Protein AF-A0A2S2NCL0-F1 (afdb_monomer)

Nearest PDB structures (foldseek):
  8jfl-assembly1_N  TM=9.669E-01  e=2.740E-17  Homo sapiens
  8jfk-assembly1_N  TM=9.618E-01  e=5.726E-16  Homo sapiens
  8jfk-assembly1_M  TM=9.524E-01  e=5.226E-12  Homo sapiens
  8jfl-assembly1_A  TM=9.568E-01  e=2.996E-11  Homo sapiens
  8cd0-assembly1_A  TM=3.139E-01  e=4.825E+00  Homo sapiens

Solvent-accessible surface area (backbone atoms only — not comparable to full-atom values): 8806 Å² total; per-residue (Å²): 136,86,86,73,86,79,70,70,71,64,99,75,79,54,74,41,77,45,50,32,19,78,37,71,68,52,28,56,56,38,44,76,77,72,42,84,53,43,35,62,77,77,47,57,80,41,40,78,38,53,34,63,60,56,32,59,59,46,25,62,48,68,54,34,78,93,76,69,34,80,31,37,74,95,53,86,52,53,61,72,61,22,19,39,80,42,78,56,97,88,38,42,35,39,23,28,42,58,90,67,49,93,57,100,56,74,69,70,73,38,64,69,55,47,52,51,50,52,52,49,47,52,53,48,40,68,72,66,65,79,62,89,78,67,43,41,41,38,47,66,45,51,76,75,79,75,107

Radius of gyration: 17.39 Å; Cα contacts (8 Å, |Δi|>4): 211; chains: 1; bounding box: 42×30×58 Å

InterPro domains:
  IPR008734 Phosphorylase kinase alpha/beta subunit [PTHR10749] (8-146)

pLDDT: mean 87.39, std 15.09, range [36.59, 97.81]

Organism: Schizaphis graminum (NCBI:txid13262)

Sequence (147 aa):
GRYSAFQGTATDLVVQVVLIAESMRLQAMMATYGIQTQTPHEVEPVQIWSSTELMKVYTNLGINDKLKLTGRPLRPIGALGTSKMYRVCGMTVLCYPLIFEVSEFYLYRDMSLLIDDIKTELKFVSRFWRLSGRPTICLLIREEHMR

Secondary structure (DSSP, 8-state):
----------S--PPEEEEEESSHHHHHHHHHTT---B-TTTTTTEEEE-HHHHHHHHHTTTEEGGGTEE-S-S-PPPHHHHTSEEEETTEEEEE--GGGS--S-GGGG-HHHHHHHHHHHHHHHHHH--SSS--EEEEEE-GGGG-

Mean predicted aligned error: 6.73 Å

Structure (mmCIF, N/CA/C/O backbone):
data_AF-A0A2S2NCL0-F1
#
_entry.id   AF-A0A2S2NCL0-F1
#
loop_
_atom_site.group_PDB
_atom_site.id
_atom_site.type_symbol
_atom_site.label_atom_id
_atom_site.label_alt_id
_atom_site.label_comp_id
_atom_site.label_asym_id
_atom_site.label_entity_id
_atom_site.label_seq_id
_atom_site.pdbx_PDB_ins_code
_atom_site.Cartn_x
_atom_site.Cartn_y
_atom_site.Cartn_z
_atom_site.occupancy
_atom_site.B_iso_or_equiv
_atom_site.auth_seq_id
_atom_site.auth_comp_id
_atom_site.auth_asym_id
_atom_site.auth_atom_id
_atom_site.pdbx_PDB_model_num
ATOM 1 N N . GLY A 1 1 ? -6.330 -3.207 -37.987 1.00 36.59 1 GLY A N 1
ATOM 2 C CA . GLY A 1 1 ? -6.936 -2.242 -37.052 1.00 36.59 1 GLY A CA 1
ATOM 3 C C . GLY A 1 1 ? -6.842 -2.797 -35.651 1.00 36.59 1 GLY A C 1
ATOM 4 O O . GLY A 1 1 ? -7.377 -3.869 -35.413 1.00 36.59 1 GLY A O 1
ATOM 5 N N . ARG A 1 2 ? -6.095 -2.142 -34.756 1.00 39.38 2 ARG A N 1
ATOM 6 C CA . ARG A 1 2 ? -5.976 -2.551 -33.349 1.00 39.38 2 ARG A CA 1
ATOM 7 C C . ARG A 1 2 ? -6.985 -1.757 -32.527 1.00 39.38 2 ARG A C 1
ATOM 9 O O . ARG A 1 2 ? -6.717 -0.622 -32.153 1.00 39.38 2 ARG A O 1
ATOM 16 N N . TYR A 1 3 ? -8.137 -2.361 -32.271 1.00 45.66 3 TYR A N 1
ATOM 17 C CA . TYR A 1 3 ? -9.020 -1.934 -31.195 1.00 45.66 3 TYR A CA 1
ATOM 18 C C . TYR A 1 3 ? -8.366 -2.363 -29.878 1.00 45.66 3 TYR A C 1
ATOM 20 O O . TYR A 1 3 ? -8.342 -3.549 -29.565 1.00 45.66 3 TYR A O 1
ATOM 28 N N . SER A 1 4 ? -7.782 -1.422 -29.133 1.00 49.75 4 SER A N 1
ATOM 29 C CA . SER A 1 4 ? -7.469 -1.643 -27.719 1.00 49.75 4 SER A CA 1
ATOM 30 C C . SER A 1 4 ? -8.571 -0.969 -26.920 1.00 49.75 4 SER A C 1
ATOM 32 O O . SER A 1 4 ? -8.690 0.257 -26.925 1.00 49.75 4 SER A O 1
ATOM 34 N N . ALA A 1 5 ? -9.425 -1.789 -26.317 1.00 46.59 5 ALA A N 1
ATOM 35 C CA . ALA A 1 5 ? -10.575 -1.388 -25.528 1.00 46.59 5 ALA A CA 1
ATOM 36 C C . ALA A 1 5 ? -10.131 -0.695 -24.228 1.00 46.59 5 ALA A C 1
ATOM 38 O O . ALA A 1 5 ? -10.152 -1.282 -23.153 1.00 46.59 5 ALA A O 1
ATOM 39 N N . PHE A 1 6 ? -9.759 0.580 -24.314 1.00 53.38 6 PHE A N 1
ATOM 40 C CA . PHE A 1 6 ? -9.889 1.499 -23.186 1.00 53.38 6 PHE A CA 1
ATOM 41 C C . PHE A 1 6 ? -11.343 1.967 -23.139 1.00 53.38 6 PHE A C 1
ATOM 43 O O . PHE A 1 6 ? -11.664 3.116 -23.435 1.00 53.38 6 PHE A O 1
ATOM 50 N N . GLN A 1 7 ? -12.249 1.034 -22.847 1.00 48.56 7 GLN A N 1
ATOM 51 C CA . GLN A 1 7 ? -13.616 1.393 -22.504 1.00 48.56 7 GLN A CA 1
ATOM 52 C C . GLN A 1 7 ? -13.535 2.118 -21.158 1.00 48.56 7 GLN A C 1
ATOM 54 O O . GLN A 1 7 ? -12.898 1.620 -20.229 1.00 48.56 7 GLN A O 1
ATOM 59 N N . GLY A 1 8 ? -14.051 3.349 -21.130 1.00 51.00 8 GLY A N 1
ATOM 60 C CA . GLY A 1 8 ? -13.850 4.318 -20.057 1.00 51.00 8 GLY A CA 1
ATOM 61 C C . GLY A 1 8 ? -14.049 3.735 -18.661 1.00 51.00 8 GLY A C 1
ATOM 62 O O . GLY A 1 8 ? -14.847 2.821 -18.462 1.00 51.00 8 GLY A O 1
ATOM 63 N N . THR A 1 9 ? -13.303 4.282 -17.698 1.00 53.59 9 THR A N 1
ATOM 64 C CA . THR A 1 9 ? -13.467 3.998 -16.268 1.00 53.59 9 THR A CA 1
ATOM 65 C C . THR A 1 9 ? -14.951 3.940 -15.928 1.00 53.59 9 THR A C 1
ATOM 67 O O . THR A 1 9 ? -15.655 4.928 -16.147 1.00 53.59 9 THR A O 1
ATOM 70 N N . ALA A 1 10 ? -15.412 2.783 -15.445 1.00 56.44 10 ALA A N 1
ATOM 71 C CA . ALA A 1 10 ? -16.789 2.592 -15.018 1.00 56.44 10 ALA A CA 1
ATOM 72 C C . ALA A 1 10 ? -17.197 3.745 -14.091 1.00 56.44 10 ALA A C 1
ATOM 74 O O . ALA A 1 10 ? -16.438 4.128 -13.202 1.00 56.44 10 ALA A O 1
ATOM 75 N N . THR A 1 11 ? -18.394 4.287 -14.297 1.00 57.53 11 THR A N 1
ATOM 76 C CA . THR A 1 11 ? -18.981 5.394 -13.522 1.00 57.53 11 THR A CA 1
ATOM 77 C C . THR A 1 11 ? -19.222 5.056 -12.042 1.00 57.53 11 THR A C 1
ATOM 79 O O . THR A 1 11 ? -19.736 5.889 -11.308 1.00 57.53 11 THR A O 1
ATOM 82 N N . ASP A 1 12 ? -18.827 3.856 -11.609 1.00 72.88 12 ASP A N 1
ATOM 83 C CA . ASP A 1 12 ? -18.990 3.286 -10.271 1.00 72.88 12 ASP A CA 1
ATOM 84 C C . ASP A 1 12 ? -17.637 2.776 -9.727 1.00 72.88 12 ASP A C 1
ATOM 86 O O . ASP A 1 12 ? -17.438 1.599 -9.405 1.00 72.88 12 ASP A O 1
ATOM 90 N N . LEU A 1 13 ? -16.629 3.656 -9.731 1.00 83.44 13 LEU A N 1
ATOM 91 C CA . LEU A 1 13 ? -15.320 3.351 -9.161 1.00 83.44 13 LEU A CA 1
ATOM 92 C C . LEU A 1 13 ? -15.427 3.289 -7.633 1.00 83.44 13 LEU A C 1
ATOM 94 O O . LEU A 1 13 ? -15.501 4.316 -6.961 1.00 83.44 13 LEU A O 1
ATOM 98 N N . VAL A 1 14 ? -15.344 2.080 -7.088 1.00 92.06 14 VAL A N 1
ATOM 99 C CA . VAL A 1 14 ? -15.245 1.845 -5.646 1.00 92.06 14 VAL A CA 1
ATOM 100 C C . VAL A 1 14 ? -13.790 1.572 -5.285 1.00 92.06 14 VAL A C 1
ATOM 102 O O . VAL A 1 14 ? -13.206 0.599 -5.766 1.00 92.06 14 VAL A O 1
ATOM 105 N N . VAL A 1 15 ? -13.214 2.418 -4.429 1.00 95.31 15 VAL A N 1
ATOM 106 C CA . VAL A 1 15 ? -11.922 2.133 -3.793 1.00 95.31 15 VAL A CA 1
ATOM 107 C C . VAL A 1 15 ? -12.161 1.151 -2.655 1.00 95.31 15 VAL A C 1
ATOM 109 O O . VAL A 1 15 ? -12.903 1.444 -1.720 1.00 95.31 15 VAL A O 1
ATOM 112 N N . GLN A 1 16 ? -11.557 -0.027 -2.753 1.00 96.25 16 GLN A N 1
ATOM 113 C CA . GLN A 1 16 ? -11.625 -1.055 -1.725 1.00 96.25 16 GLN A CA 1
ATOM 114 C C . GLN A 1 16 ? -10.523 -0.809 -0.700 1.00 96.25 16 GLN A C 1
ATOM 116 O O . GLN A 1 16 ? -9.399 -0.458 -1.059 1.00 96.25 16 GLN A O 1
ATOM 121 N N . VAL A 1 17 ? -10.845 -1.011 0.571 1.00 96.19 17 VAL A N 1
ATOM 122 C CA . VAL A 1 17 ? -9.888 -0.929 1.674 1.00 96.19 17 VAL A CA 1
ATOM 123 C C . VAL A 1 17 ? -9.891 -2.273 2.378 1.00 96.19 17 VAL A C 1
ATOM 125 O O . VAL A 1 17 ? -10.955 -2.766 2.748 1.00 96.19 17 VAL A O 1
ATOM 128 N N . VAL A 1 18 ? -8.712 -2.865 2.541 1.00 96.62 18 VAL A N 1
ATOM 129 C CA . VAL A 1 18 ? -8.523 -4.088 3.324 1.00 96.62 18 VAL A CA 1
ATOM 130 C C . VAL A 1 18 ? -7.659 -3.781 4.536 1.00 96.62 18 VAL A C 1
ATOM 132 O O . VAL A 1 18 ? -6.675 -3.046 4.436 1.00 96.62 18 VAL A O 1
AT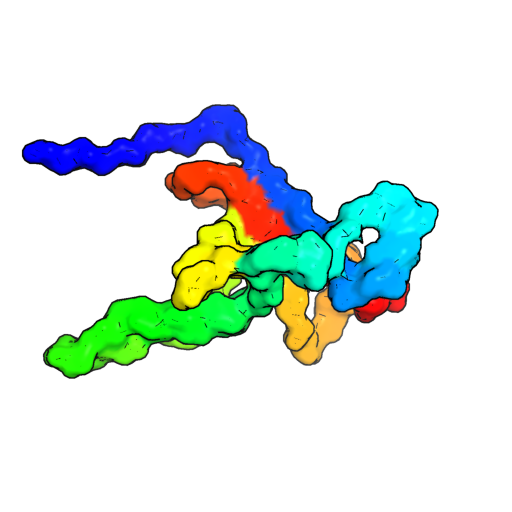OM 135 N N . LEU A 1 19 ? -8.053 -4.324 5.685 1.00 96.62 19 LEU A N 1
ATOM 136 C CA . LEU A 1 19 ? -7.362 -4.142 6.955 1.00 96.62 19 LEU A CA 1
ATOM 137 C C . LEU A 1 19 ? -6.614 -5.426 7.295 1.00 96.62 19 LEU A C 1
ATOM 139 O O . LEU A 1 19 ? -7.241 -6.455 7.563 1.00 96.62 19 LEU A O 1
ATOM 143 N N . ILE A 1 20 ? -5.285 -5.355 7.296 1.00 96.94 20 ILE A N 1
ATOM 144 C CA . ILE A 1 20 ? -4.423 -6.478 7.653 1.00 96.94 20 ILE A CA 1
ATOM 145 C C . ILE A 1 20 ? -3.777 -6.190 9.002 1.00 96.94 20 ILE A C 1
ATOM 147 O O . ILE A 1 20 ? -3.004 -5.247 9.118 1.00 96.94 20 ILE A O 1
ATOM 151 N N . ALA A 1 21 ? -4.082 -6.983 10.023 1.00 96.25 21 ALA A N 1
ATOM 152 C CA . ALA A 1 21 ? -3.380 -6.945 11.299 1.00 96.25 21 ALA A CA 1
ATOM 153 C C . ALA A 1 21 ? -2.114 -7.807 11.223 1.00 96.25 21 ALA A C 1
ATOM 155 O O . ALA A 1 21 ? -2.157 -8.931 10.728 1.00 96.25 21 ALA A O 1
ATOM 156 N N . GLU A 1 22 ? -0.987 -7.312 11.740 1.00 94.00 22 GLU A N 1
ATOM 157 C CA . GLU A 1 22 ? 0.281 -8.055 11.690 1.00 94.00 22 GLU A CA 1
ATOM 158 C C . GLU A 1 22 ? 0.274 -9.357 12.510 1.00 94.00 22 GLU A C 1
ATOM 160 O O . GLU A 1 22 ? 1.063 -10.259 12.238 1.00 94.00 22 GLU A O 1
ATOM 165 N N . SER A 1 23 ? -0.611 -9.469 13.508 1.00 95.25 23 SER A N 1
ATOM 166 C CA . SER A 1 23 ? -0.698 -10.629 14.395 1.00 95.25 23 SER A CA 1
ATOM 167 C C . SER A 1 23 ? -2.143 -10.964 14.769 1.00 95.25 23 SER A C 1
ATOM 169 O O . SER A 1 23 ? -3.009 -10.088 14.834 1.00 95.25 23 SER A O 1
ATOM 171 N N . MET A 1 24 ? -2.396 -12.236 15.103 1.00 96.06 24 MET A N 1
ATOM 172 C CA . MET A 1 24 ? -3.692 -12.678 15.647 1.00 96.06 24 MET A CA 1
ATOM 173 C C . MET A 1 24 ? -4.038 -11.956 16.957 1.00 96.06 24 MET A C 1
ATOM 175 O O . MET A 1 24 ? -5.203 -11.702 17.249 1.00 96.06 24 MET A O 1
ATOM 179 N N . ARG A 1 25 ? -3.020 -11.586 17.745 1.00 95.62 25 ARG A N 1
ATOM 180 C CA . ARG A 1 25 ? -3.191 -10.807 18.977 1.00 95.62 25 ARG A CA 1
ATOM 181 C C . ARG A 1 25 ? -3.780 -9.431 18.679 1.00 95.62 25 ARG A C 1
ATOM 183 O O . ARG A 1 25 ? -4.726 -9.010 19.341 1.00 95.62 25 ARG A O 1
ATOM 190 N N . LEU A 1 26 ? -3.225 -8.743 17.683 1.00 94.88 26 LEU A N 1
ATOM 191 C CA . LEU A 1 26 ? -3.707 -7.441 17.244 1.00 94.88 26 LEU A CA 1
ATOM 192 C C . LEU A 1 26 ? -5.096 -7.549 16.607 1.00 94.88 26 LEU A C 1
ATOM 194 O O . LEU A 1 26 ? -5.963 -6.746 16.928 1.00 94.88 26 LEU A O 1
ATOM 198 N N . GLN A 1 27 ? -5.341 -8.567 15.780 1.00 97.00 27 GLN A N 1
ATOM 199 C CA . GLN A 1 27 ? -6.669 -8.852 15.228 1.00 97.00 27 GLN A CA 1
ATOM 200 C C . GLN A 1 27 ? -7.721 -9.024 16.333 1.00 97.00 27 GLN A C 1
ATOM 202 O O . GLN A 1 27 ? -8.760 -8.367 16.297 1.00 97.00 27 GLN A O 1
ATOM 207 N N . ALA A 1 28 ? -7.441 -9.856 17.343 1.00 96.44 28 ALA A N 1
ATOM 208 C CA . ALA A 1 28 ? -8.345 -10.080 18.468 1.00 96.44 28 ALA A CA 1
ATOM 209 C C . ALA A 1 28 ? -8.605 -8.793 19.264 1.00 96.44 28 ALA A C 1
ATOM 211 O O . ALA A 1 28 ? -9.738 -8.541 19.664 1.00 96.44 28 ALA A O 1
ATOM 212 N N . MET A 1 29 ? -7.577 -7.961 19.459 1.00 94.88 29 MET A N 1
ATOM 213 C CA . MET A 1 29 ? -7.730 -6.652 20.095 1.00 94.88 29 MET A CA 1
ATOM 214 C C . MET A 1 29 ? -8.619 -5.721 19.258 1.00 94.88 29 MET A C 1
ATOM 216 O O . MET A 1 29 ? -9.572 -5.169 19.790 1.00 94.88 29 MET A O 1
ATOM 220 N N . MET A 1 30 ? -8.387 -5.601 17.949 1.00 94.06 30 MET A N 1
ATOM 221 C CA . MET A 1 30 ? -9.208 -4.769 17.056 1.00 94.06 30 MET A CA 1
ATOM 222 C C . MET A 1 30 ? -10.676 -5.226 17.029 1.00 94.06 30 MET A C 1
ATOM 224 O O . MET A 1 30 ? -11.591 -4.399 17.003 1.00 94.06 30 MET A O 1
ATOM 228 N N . ALA A 1 31 ? -10.913 -6.537 17.127 1.00 96.44 31 ALA A N 1
ATOM 229 C CA . ALA A 1 31 ? -12.251 -7.108 17.193 1.00 96.44 31 ALA A CA 1
ATOM 230 C C . ALA A 1 31 ? -13.032 -6.689 18.455 1.00 96.44 31 ALA A C 1
ATOM 232 O O . ALA A 1 31 ? -14.256 -6.574 18.380 1.00 96.44 31 ALA A O 1
ATOM 233 N N . THR A 1 32 ? -12.372 -6.393 19.587 1.00 96.06 32 THR A N 1
ATOM 234 C CA . THR A 1 32 ? -13.069 -5.884 20.791 1.00 96.06 32 THR A CA 1
ATOM 235 C C . THR A 1 32 ? -13.652 -4.486 20.576 1.00 96.06 32 THR A C 1
ATOM 237 O O . THR A 1 32 ? -14.656 -4.138 21.195 1.00 96.06 32 THR A O 1
ATOM 240 N N . TYR A 1 33 ? -13.080 -3.719 19.644 1.00 94.44 33 TYR A N 1
ATOM 241 C CA . TYR A 1 33 ? -13.589 -2.425 19.184 1.00 94.44 33 TYR A CA 1
ATOM 242 C C . TYR A 1 33 ? -14.566 -2.548 18.001 1.00 94.44 33 TYR A C 1
ATOM 244 O O . TYR A 1 33 ? -14.975 -1.537 17.431 1.00 94.44 33 TYR A O 1
ATOM 252 N N . GLY A 1 34 ? -14.941 -3.769 17.602 1.00 96.25 34 GLY A N 1
ATOM 253 C CA . GLY A 1 34 ? -15.821 -4.019 16.457 1.00 96.25 34 GLY A CA 1
ATOM 254 C C . GLY A 1 34 ? -15.146 -3.845 15.091 1.00 96.25 34 GLY A C 1
ATOM 255 O O . GLY A 1 34 ? -15.838 -3.787 14.075 1.00 96.25 34 GLY A O 1
ATOM 256 N N . ILE A 1 35 ? -13.812 -3.763 15.041 1.00 95.00 35 ILE A N 1
ATOM 257 C CA . ILE A 1 35 ? -13.054 -3.592 13.799 1.00 95.00 35 ILE A CA 1
ATOM 258 C C . ILE A 1 35 ? -12.630 -4.966 13.283 1.00 95.00 35 ILE A C 1
ATOM 260 O O . ILE A 1 35 ? -11.799 -5.646 13.883 1.00 95.00 35 ILE A O 1
ATOM 264 N N . GLN A 1 36 ? -13.192 -5.369 12.145 1.00 96.19 36 GLN A N 1
ATOM 265 C CA . GLN A 1 36 ? -12.839 -6.626 11.491 1.00 96.19 36 GLN A CA 1
ATOM 266 C C . GLN A 1 36 ? -11.558 -6.465 10.670 1.00 96.19 36 GLN A C 1
ATOM 268 O O . GLN A 1 36 ? -11.472 -5.611 9.788 1.00 96.19 36 GLN A O 1
ATOM 273 N N . THR A 1 37 ? -10.569 -7.308 10.951 1.00 97.25 37 THR A N 1
ATOM 274 C CA . THR A 1 37 ? -9.290 -7.365 10.237 1.00 97.25 37 THR A CA 1
ATOM 275 C C . THR A 1 37 ? -8.934 -8.819 9.936 1.00 97.25 37 THR A C 1
ATOM 277 O O . THR A 1 37 ? -9.480 -9.741 10.548 1.00 97.25 37 THR A O 1
ATOM 280 N N . GLN A 1 38 ? -8.031 -9.029 8.984 1.00 97.56 38 GLN A N 1
ATOM 281 C CA . GLN A 1 38 ? -7.452 -10.341 8.685 1.00 97.56 38 GLN A CA 1
ATOM 282 C C . GLN A 1 38 ? -5.952 -10.313 8.965 1.00 97.56 38 GLN A C 1
ATOM 284 O O . GLN A 1 38 ? -5.335 -9.252 8.977 1.00 97.56 38 GLN A O 1
ATOM 289 N N . THR A 1 39 ? -5.346 -11.469 9.161 1.00 97.50 39 THR A N 1
ATOM 290 C CA . THR A 1 39 ? -3.892 -11.627 9.242 1.00 97.50 39 THR A CA 1
ATOM 291 C C . THR A 1 39 ? -3.320 -12.065 7.890 1.00 97.50 39 THR A C 1
ATOM 293 O O . THR A 1 39 ? -4.051 -12.636 7.076 1.00 97.50 39 THR A O 1
ATOM 296 N N . PRO A 1 40 ? -2.014 -11.859 7.622 1.00 96.62 40 PRO A N 1
ATOM 297 C CA . PRO A 1 40 ? -1.371 -12.361 6.405 1.00 96.62 40 PRO A CA 1
ATOM 298 C C . PRO A 1 40 ? -1.569 -13.867 6.172 1.00 96.62 40 PRO A C 1
ATOM 300 O O . PRO A 1 40 ? -1.684 -14.290 5.028 1.00 96.62 40 PRO A O 1
ATOM 303 N N . HIS A 1 41 ? -1.661 -14.659 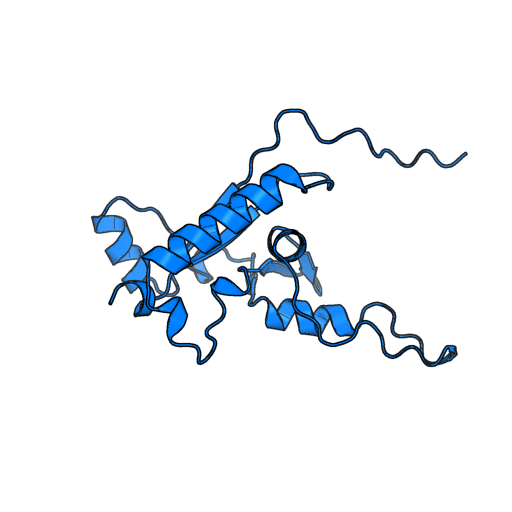7.244 1.00 96.12 41 HIS A N 1
ATOM 304 C CA . HIS A 1 41 ? -1.898 -16.102 7.164 1.00 96.12 41 HIS A CA 1
ATOM 305 C C . HIS A 1 41 ? -3.325 -16.454 6.727 1.00 96.12 41 HIS A C 1
ATOM 307 O O . HIS A 1 41 ? -3.527 -17.401 5.975 1.00 96.12 41 HIS A O 1
ATOM 313 N N . GLU A 1 42 ? -4.330 -15.691 7.160 1.00 97.31 42 GLU A N 1
ATOM 314 C CA . GLU A 1 42 ? -5.732 -15.952 6.802 1.00 97.31 42 GLU A CA 1
ATOM 315 C C . GLU A 1 42 ? -6.063 -15.595 5.351 1.00 97.31 42 GLU A C 1
ATOM 317 O O . GLU A 1 42 ? -7.052 -16.085 4.809 1.00 97.31 42 GLU A O 1
ATOM 322 N N . VAL A 1 43 ? -5.265 -14.727 4.723 1.00 96.50 43 VAL A N 1
ATOM 323 C CA . VAL A 1 43 ? -5.473 -14.301 3.330 1.00 96.50 43 VAL A CA 1
ATOM 324 C C . VAL A 1 43 ? -4.705 -15.150 2.318 1.00 96.50 43 VAL A C 1
ATOM 326 O O . VAL A 1 43 ? -4.803 -14.903 1.113 1.00 96.50 43 VAL A O 1
ATOM 329 N N . GLU A 1 44 ? -3.978 -16.177 2.766 1.00 95.12 44 GLU A N 1
ATOM 330 C CA . GLU A 1 44 ? -3.345 -17.140 1.868 1.00 95.12 44 GLU A CA 1
ATOM 331 C C . GLU A 1 44 ? -4.390 -17.757 0.906 1.00 95.12 44 GLU A C 1
ATOM 333 O O . GLU A 1 44 ? -5.509 -18.080 1.308 1.00 95.12 44 GLU A O 1
ATOM 338 N N . PRO A 1 45 ? -4.079 -17.888 -0.400 1.00 95.38 45 PRO A N 1
ATOM 339 C CA . PRO A 1 45 ? -2.748 -17.821 -1.007 1.00 95.38 45 PRO A CA 1
ATOM 340 C C . PRO A 1 45 ? -2.273 -16.405 -1.393 1.00 95.38 45 PRO A C 1
ATOM 342 O O . PRO A 1 45 ? -1.222 -16.279 -2.027 1.00 95.38 45 PRO A O 1
ATOM 345 N N . VAL A 1 46 ? -3.026 -15.344 -1.075 1.00 97.31 46 VAL A N 1
ATOM 346 C CA . VAL A 1 46 ? -2.606 -13.962 -1.347 1.00 97.31 46 VAL A CA 1
ATOM 347 C C . VAL A 1 46 ? -1.483 -13.574 -0.392 1.00 97.31 46 VAL A C 1
ATOM 349 O O . VAL A 1 46 ? -1.625 -13.641 0.820 1.00 97.31 46 VAL A O 1
ATOM 352 N N . GLN A 1 47 ? -0.359 -13.146 -0.952 1.00 97.12 47 GLN A N 1
ATOM 353 C CA . GLN A 1 47 ? 0.802 -12.699 -0.196 1.00 97.12 47 GLN A CA 1
ATOM 354 C C . GLN A 1 47 ? 0.722 -11.191 0.038 1.00 97.12 47 GLN A C 1
ATOM 356 O O . GLN A 1 47 ? 0.526 -10.427 -0.910 1.00 97.12 47 GLN A O 1
ATOM 361 N N . ILE A 1 48 ? 0.910 -10.758 1.285 1.00 96.31 48 ILE A N 1
ATOM 362 C CA . ILE A 1 48 ? 1.000 -9.338 1.638 1.00 96.31 48 ILE A CA 1
ATOM 363 C C . ILE A 1 48 ? 2.468 -8.920 1.615 1.00 96.31 48 ILE A C 1
ATOM 365 O O . ILE A 1 48 ? 3.271 -9.407 2.407 1.00 96.31 48 ILE A O 1
ATOM 369 N N . TRP A 1 49 ? 2.833 -8.038 0.689 1.00 95.25 49 TRP A N 1
ATOM 370 C CA . TRP A 1 49 ? 4.211 -7.578 0.497 1.00 95.25 49 TRP A CA 1
ATOM 371 C C . TRP A 1 49 ? 4.381 -6.108 0.870 1.00 95.25 49 TRP A C 1
ATOM 373 O O . TRP A 1 49 ? 3.450 -5.307 0.766 1.00 95.25 49 TRP A O 1
ATOM 383 N N . SER A 1 50 ? 5.607 -5.736 1.240 1.00 92.69 50 SER A N 1
ATOM 384 C CA . SER A 1 50 ? 5.979 -4.328 1.354 1.00 92.69 50 SER A CA 1
ATOM 385 C C . SER A 1 50 ? 6.068 -3.657 -0.014 1.00 92.69 50 SER A C 1
ATOM 387 O O . SER A 1 50 ? 6.259 -4.309 -1.050 1.00 92.69 50 SER A O 1
ATOM 389 N N . SER A 1 51 ? 5.975 -2.327 -0.023 1.00 91.12 51 SER A N 1
ATOM 390 C CA . SER A 1 51 ? 6.173 -1.548 -1.244 1.00 91.12 51 SER A CA 1
ATOM 391 C C . SER A 1 51 ? 7.607 -1.699 -1.786 1.00 91.12 51 SER A C 1
ATOM 393 O O . SER A 1 51 ? 7.809 -1.716 -3.006 1.00 91.12 51 SER A O 1
ATOM 395 N N . THR A 1 52 ? 8.592 -1.916 -0.903 1.00 91.38 52 THR A N 1
ATOM 396 C CA . THR A 1 52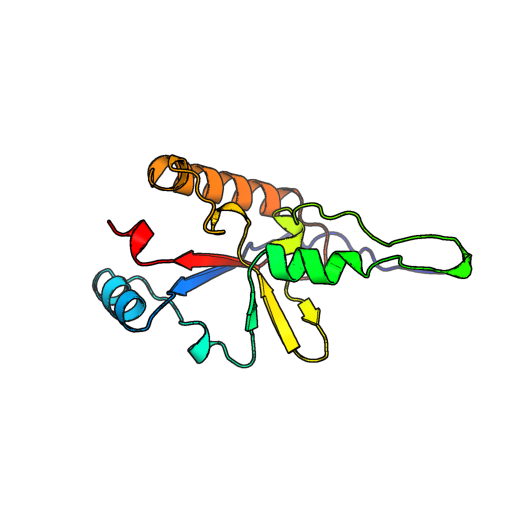 ? 9.985 -2.210 -1.274 1.00 91.38 52 THR A CA 1
ATOM 397 C C . THR A 1 52 ? 10.156 -3.540 -2.001 1.00 91.38 52 THR A C 1
ATOM 399 O O . THR A 1 52 ? 10.906 -3.590 -2.977 1.00 91.38 52 THR A O 1
ATOM 402 N N . GLU A 1 53 ? 9.467 -4.611 -1.601 1.00 93.50 53 GLU A N 1
ATOM 403 C CA . GLU A 1 53 ? 9.548 -5.886 -2.333 1.00 93.50 53 GLU A CA 1
ATOM 404 C C . GLU A 1 53 ? 9.005 -5.736 -3.758 1.00 93.50 53 GLU A C 1
ATOM 406 O O . GLU A 1 53 ? 9.635 -6.163 -4.730 1.00 93.50 53 GLU A O 1
ATOM 411 N N . LEU A 1 54 ? 7.893 -5.013 -3.918 1.00 93.50 54 LEU A N 1
ATOM 412 C CA . LEU A 1 54 ? 7.373 -4.682 -5.242 1.00 93.50 54 LEU A CA 1
ATOM 413 C C . LEU A 1 54 ? 8.359 -3.822 -6.046 1.00 93.50 54 LEU A C 1
ATOM 415 O O . LEU A 1 54 ? 8.573 -4.066 -7.234 1.00 93.50 54 LEU A O 1
ATOM 419 N N . MET A 1 55 ? 8.998 -2.840 -5.407 1.00 93.62 55 MET A N 1
ATOM 420 C CA . MET A 1 55 ? 10.028 -2.012 -6.032 1.00 93.62 55 MET A CA 1
ATOM 421 C C . MET A 1 55 ? 11.200 -2.856 -6.554 1.00 93.62 55 MET A C 1
ATOM 423 O O . MET A 1 55 ? 11.635 -2.615 -7.681 1.00 93.62 55 MET A O 1
ATOM 427 N N . LYS A 1 56 ? 11.673 -3.848 -5.783 1.00 93.81 56 LYS A N 1
ATOM 428 C CA . LYS A 1 56 ? 12.731 -4.790 -6.192 1.00 93.81 56 LYS A CA 1
ATOM 429 C C . LYS A 1 56 ? 12.318 -5.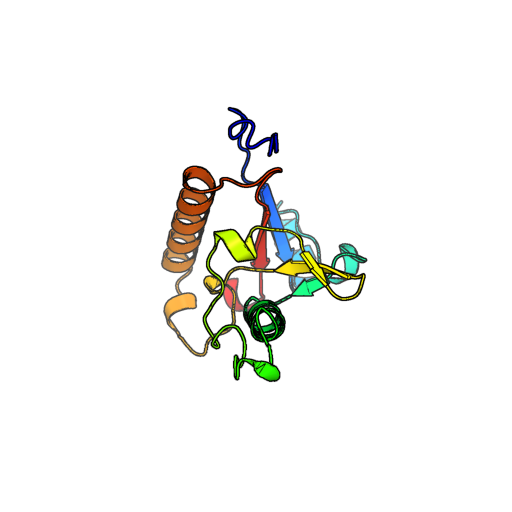623 -7.400 1.00 93.81 56 LYS A C 1
ATOM 431 O O . LYS A 1 56 ? 13.109 -5.787 -8.317 1.00 93.81 56 LYS A O 1
ATOM 436 N N . VAL A 1 57 ? 11.078 -6.110 -7.458 1.00 94.19 57 VAL A N 1
ATOM 437 C CA . VAL A 1 57 ? 10.588 -6.806 -8.662 1.00 94.19 57 VAL A CA 1
ATOM 438 C C . VAL A 1 57 ? 10.620 -5.874 -9.868 1.00 94.19 57 VAL A C 1
ATOM 440 O O . VAL A 1 57 ? 11.091 -6.252 -10.942 1.00 94.19 57 VAL A O 1
ATOM 443 N N . TYR A 1 58 ? 10.161 -4.638 -9.680 1.00 93.75 58 TYR A N 1
ATOM 444 C CA . TYR A 1 58 ? 10.068 -3.641 -10.737 1.00 93.75 58 TYR A CA 1
ATOM 445 C C . TYR A 1 58 ? 11.420 -3.230 -11.331 1.00 93.75 58 TYR A C 1
ATOM 447 O O . TYR A 1 58 ? 11.420 -2.751 -12.464 1.00 93.75 58 TYR A O 1
ATOM 455 N N . THR A 1 59 ? 12.554 -3.415 -10.644 1.00 95.38 59 THR A N 1
ATOM 456 C CA . THR A 1 59 ? 13.875 -3.116 -11.232 1.00 95.38 59 THR A CA 1
ATOM 457 C C . THR A 1 59 ? 14.177 -4.001 -12.438 1.00 95.38 59 THR A C 1
ATOM 459 O O . THR A 1 59 ? 14.820 -3.548 -13.379 1.00 95.38 59 THR A O 1
ATOM 462 N N . ASN A 1 60 ? 13.614 -5.213 -12.480 1.00 93.94 60 ASN A N 1
ATOM 463 C CA . ASN A 1 60 ? 13.764 -6.133 -13.607 1.00 93.94 60 ASN A CA 1
ATOM 464 C C . ASN A 1 60 ? 12.982 -5.696 -14.856 1.00 93.94 60 ASN A C 1
ATOM 466 O O . ASN A 1 60 ? 13.215 -6.200 -15.957 1.00 93.94 60 ASN A O 1
ATOM 470 N N . LEU A 1 61 ? 12.048 -4.750 -14.714 1.00 92.81 61 LEU A N 1
ATOM 471 C CA . LEU A 1 61 ? 11.274 -4.239 -15.834 1.00 92.81 61 LEU A CA 1
ATOM 472 C C . LEU A 1 61 ? 12.168 -3.400 -16.754 1.00 92.81 61 LEU A C 1
ATOM 474 O O . LEU A 1 61 ? 12.683 -2.357 -16.355 1.00 92.81 61 LEU A O 1
ATOM 478 N N . GLY A 1 62 ? 12.288 -3.827 -18.011 1.00 94.25 62 GLY A N 1
ATOM 479 C CA . GLY A 1 62 ? 13.048 -3.103 -19.031 1.00 94.25 62 GLY A CA 1
ATOM 480 C C . GLY A 1 62 ? 14.544 -3.414 -19.055 1.00 94.25 62 GLY A C 1
ATOM 481 O O . GLY A 1 62 ? 15.276 -2.705 -19.743 1.00 94.25 62 GLY A O 1
ATOM 482 N N . ILE A 1 63 ? 15.004 -4.451 -18.342 1.00 96.94 63 ILE A N 1
ATOM 483 C CA . ILE A 1 63 ? 16.373 -4.956 -18.505 1.00 96.94 63 ILE A CA 1
ATOM 484 C C . ILE A 1 63 ? 16.553 -5.463 -19.939 1.00 96.94 63 ILE A C 1
ATOM 486 O O . ILE A 1 63 ? 15.734 -6.227 -20.457 1.00 96.94 63 ILE A O 1
ATOM 490 N N . ASN A 1 64 ? 17.624 -5.018 -20.592 1.00 97.44 64 ASN A N 1
ATOM 491 C CA . ASN A 1 64 ? 18.022 -5.485 -21.911 1.00 97.44 64 ASN A CA 1
ATOM 492 C C . ASN A 1 64 ? 19.530 -5.305 -22.103 1.00 97.44 64 ASN A C 1
ATOM 494 O O . ASN A 1 64 ? 20.001 -4.200 -22.383 1.00 97.44 64 ASN A O 1
ATOM 498 N N . ASP A 1 65 ? 20.270 -6.407 -22.024 1.00 96.94 65 ASP A N 1
ATOM 499 C CA . ASP A 1 65 ? 21.734 -6.387 -22.097 1.00 96.94 65 ASP A CA 1
ATOM 500 C C . ASP A 1 65 ? 22.254 -5.895 -23.451 1.00 96.94 65 ASP A C 1
ATOM 502 O O . ASP A 1 65 ? 23.224 -5.139 -23.512 1.00 96.94 65 ASP A O 1
ATOM 506 N N . LYS A 1 66 ? 21.572 -6.247 -24.552 1.00 97.81 66 LYS A N 1
ATOM 507 C CA . LYS A 1 66 ? 21.961 -5.819 -25.910 1.00 97.81 66 LYS A CA 1
ATOM 508 C C . LYS A 1 66 ? 21.881 -4.302 -26.074 1.00 97.81 66 LYS A C 1
ATOM 510 O O . LYS A 1 66 ? 22.685 -3.721 -26.796 1.00 97.81 66 LYS A O 1
ATOM 515 N N . LEU A 1 67 ? 20.915 -3.674 -25.405 1.00 97.44 67 LEU A N 1
ATOM 516 C CA . LEU A 1 67 ? 20.703 -2.227 -25.410 1.00 97.44 67 LEU A CA 1
ATOM 517 C C . LEU A 1 67 ? 21.346 -1.522 -24.208 1.00 97.44 67 LEU A C 1
ATOM 519 O O . LEU A 1 67 ? 21.185 -0.312 -24.068 1.00 97.44 67 LEU A O 1
ATOM 523 N N . LYS A 1 68 ? 22.070 -2.254 -23.350 1.00 96.38 68 LYS A N 1
ATOM 524 C CA . LYS A 1 68 ? 22.658 -1.747 -22.099 1.00 96.38 68 LYS A CA 1
ATOM 525 C C . LYS A 1 68 ? 21.628 -1.084 -21.169 1.00 96.38 68 LYS A C 1
ATOM 527 O O . LYS A 1 68 ? 21.955 -0.146 -20.445 1.00 96.38 68 LYS A O 1
ATOM 532 N N . LEU A 1 69 ? 20.381 -1.556 -21.189 1.00 97.19 69 LEU A N 1
ATOM 533 C CA . LEU A 1 69 ? 19.333 -1.088 -20.286 1.00 97.19 69 LEU A CA 1
ATOM 534 C C . LEU A 1 69 ? 19.365 -1.922 -19.007 1.00 97.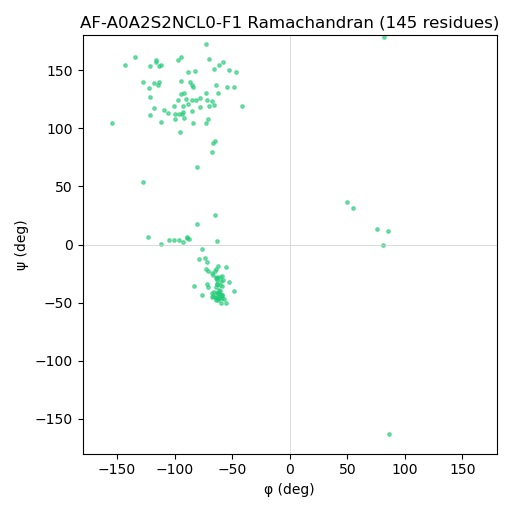19 69 LEU A C 1
ATOM 536 O O . LEU A 1 69 ? 19.182 -3.135 -19.049 1.00 97.19 69 LEU A O 1
ATOM 540 N N . THR A 1 70 ? 19.559 -1.264 -17.868 1.00 94.88 70 THR A N 1
ATOM 541 C CA . THR A 1 70 ? 19.633 -1.896 -16.540 1.00 94.88 70 THR A CA 1
ATOM 542 C C . THR A 1 70 ? 18.271 -2.026 -15.853 1.00 94.88 70 THR A C 1
ATOM 544 O O . THR A 1 70 ? 18.200 -2.440 -14.699 1.00 94.88 70 THR A O 1
ATOM 547 N N . GLY A 1 71 ? 17.188 -1.694 -16.564 1.00 95.44 71 GLY A N 1
ATOM 548 C CA . GLY A 1 71 ? 15.820 -1.738 -16.060 1.00 95.44 71 GLY A CA 1
ATOM 549 C C . GLY A 1 71 ? 15.383 -0.470 -15.327 1.00 95.44 71 GLY A C 1
ATOM 550 O O . GLY A 1 71 ? 15.959 0.611 -15.493 1.00 95.44 71 GLY A O 1
ATOM 551 N N . ARG A 1 72 ? 14.302 -0.572 -14.549 1.00 94.56 72 ARG A N 1
ATOM 552 C CA . ARG A 1 72 ? 13.749 0.568 -13.809 1.00 94.56 72 ARG A CA 1
ATOM 553 C C . ARG A 1 72 ? 14.674 0.916 -12.632 1.00 94.56 72 ARG A C 1
ATOM 555 O O . ARG A 1 72 ? 14.973 0.040 -11.824 1.00 94.56 72 ARG A O 1
ATOM 562 N N . PRO A 1 73 ? 15.058 2.191 -12.450 1.00 93.75 73 PRO A N 1
ATOM 563 C CA . PRO A 1 73 ? 15.818 2.599 -11.273 1.00 93.75 73 PRO A CA 1
ATOM 564 C C . PRO A 1 73 ? 15.028 2.344 -9.981 1.00 93.75 73 PRO A C 1
ATOM 566 O O . PRO A 1 73 ? 13.792 2.358 -9.987 1.00 93.75 73 PRO A O 1
ATOM 569 N N . LEU A 1 74 ? 15.746 2.169 -8.867 1.00 90.88 74 LEU A N 1
ATOM 570 C CA . LEU A 1 74 ? 15.182 1.938 -7.536 1.00 90.88 74 LEU A CA 1
ATOM 571 C C . LEU A 1 74 ? 14.389 3.172 -7.071 1.00 90.88 74 LEU A C 1
ATOM 573 O O . LEU A 1 74 ? 14.933 4.108 -6.491 1.00 90.88 74 LEU A O 1
ATOM 577 N N . ARG A 1 75 ? 13.100 3.208 -7.413 1.00 90.50 75 ARG A N 1
ATOM 578 C CA . ARG A 1 75 ? 12.180 4.298 -7.082 1.00 90.50 75 ARG A CA 1
ATOM 579 C C . ARG A 1 75 ? 10.935 3.739 -6.402 1.00 90.50 75 ARG A C 1
ATOM 581 O O . ARG A 1 75 ? 10.402 2.736 -6.901 1.00 90.50 75 ARG A O 1
ATOM 588 N N . PRO A 1 76 ? 10.412 4.413 -5.364 1.00 89.81 76 PRO A N 1
ATOM 589 C CA . PRO A 1 76 ? 9.191 3.987 -4.699 1.00 89.81 76 PRO A CA 1
ATOM 590 C C . PRO A 1 76 ? 8.034 3.767 -5.673 1.00 89.81 76 PRO A C 1
ATOM 592 O O . PRO A 1 76 ? 7.957 4.377 -6.750 1.00 89.81 76 PRO A O 1
ATOM 595 N N . ILE A 1 77 ? 7.145 2.854 -5.305 1.00 91.69 77 ILE A N 1
ATOM 596 C CA . ILE A 1 77 ? 5.896 2.621 -6.019 1.00 91.69 77 ILE A CA 1
ATOM 597 C C . ILE A 1 77 ? 4.832 3.493 -5.352 1.00 91.69 77 ILE A C 1
ATOM 599 O O . ILE A 1 77 ? 4.577 3.353 -4.163 1.00 91.69 77 ILE A O 1
ATOM 603 N N . GLY A 1 78 ? 4.236 4.416 -6.109 1.00 92.31 78 GLY A N 1
ATOM 604 C CA . GLY A 1 78 ? 3.176 5.279 -5.581 1.00 92.31 78 GLY A CA 1
ATOM 605 C C . GLY A 1 78 ? 1.852 4.537 -5.379 1.00 92.31 78 GLY A C 1
ATOM 606 O O . GLY A 1 78 ? 1.681 3.419 -5.869 1.00 92.31 78 GLY A O 1
ATOM 607 N N . ALA A 1 79 ? 0.887 5.217 -4.756 1.00 93.88 79 ALA A N 1
ATOM 608 C CA . ALA A 1 79 ? -0.418 4.672 -4.373 1.00 93.88 79 ALA A CA 1
ATOM 609 C C . ALA A 1 79 ? -1.142 3.896 -5.490 1.00 93.88 79 ALA A C 1
ATOM 611 O O . ALA A 1 79 ? -1.697 2.830 -5.251 1.00 93.88 79 ALA A O 1
ATOM 612 N N . LEU A 1 80 ? -1.099 4.359 -6.749 1.00 95.12 80 LEU A N 1
ATOM 613 C CA . LEU A 1 80 ? -1.722 3.625 -7.863 1.00 95.12 80 LEU A CA 1
ATOM 614 C C . LEU A 1 80 ? -1.089 2.252 -8.095 1.00 95.12 80 LEU A C 1
ATOM 616 O O . LEU A 1 80 ? -1.779 1.345 -8.538 1.00 95.12 80 LEU A O 1
ATOM 620 N N . GLY A 1 81 ? 0.218 2.109 -7.873 1.00 94.81 81 GLY A N 1
ATOM 621 C CA . GLY A 1 81 ? 0.924 0.839 -8.004 1.00 94.81 81 GLY A CA 1
ATOM 622 C C . GLY A 1 81 ? 0.663 -0.087 -6.822 1.00 94.81 81 GLY A C 1
ATOM 623 O O . GLY A 1 81 ? 0.368 -1.250 -7.031 1.00 94.81 81 GLY A O 1
ATOM 624 N N . THR A 1 82 ? 0.679 0.417 -5.593 1.00 95.69 82 THR A N 1
ATOM 625 C CA . THR A 1 82 ? 0.385 -0.412 -4.411 1.00 95.69 82 THR A CA 1
ATOM 626 C C . THR A 1 82 ? -1.094 -0.798 -4.310 1.00 95.69 82 THR A C 1
ATOM 628 O O . THR A 1 82 ? -1.407 -1.841 -3.755 1.00 95.69 82 THR A O 1
ATOM 631 N N . SER A 1 83 ? -2.002 -0.042 -4.939 1.00 96.38 83 SER A N 1
ATOM 632 C CA . SER A 1 83 ? -3.451 -0.315 -4.930 1.00 96.38 83 SER A CA 1
ATOM 633 C C . SER A 1 83 ? -3.920 -1.388 -5.927 1.00 96.38 83 SER A C 1
ATOM 635 O O . SER A 1 83 ? -5.100 -1.423 -6.291 1.00 96.38 83 SER A O 1
ATOM 637 N N . LYS A 1 84 ? -3.014 -2.228 -6.444 1.00 94.56 84 LYS A N 1
ATOM 638 C CA . LYS A 1 84 ? -3.340 -3.307 -7.393 1.00 94.56 84 LYS A CA 1
ATOM 639 C C . LYS A 1 84 ? -2.917 -4.658 -6.843 1.00 94.56 84 LYS A C 1
ATOM 641 O O . LYS A 1 84 ? -1.933 -4.766 -6.120 1.00 94.56 84 LYS A O 1
ATOM 646 N N . MET A 1 85 ? -3.607 -5.699 -7.298 1.00 94.31 85 MET A N 1
ATOM 647 C CA . MET A 1 85 ? -3.131 -7.071 -7.157 1.00 94.31 85 MET A CA 1
ATOM 648 C C . MET A 1 85 ? -2.184 -7.428 -8.301 1.00 94.31 85 MET A C 1
ATOM 650 O O . MET A 1 85 ? -2.440 -7.128 -9.469 1.00 94.31 85 MET A O 1
ATOM 654 N N . TYR A 1 86 ? -1.101 -8.106 -7.947 1.00 95.50 86 TYR A N 1
ATOM 655 C CA . TYR A 1 86 ? -0.061 -8.553 -8.857 1.00 95.50 86 TYR A CA 1
ATOM 656 C C . TYR A 1 86 ? -0.033 -10.072 -8.954 1.00 95.50 86 TYR A C 1
ATOM 658 O O . TYR A 1 86 ? -0.388 -10.784 -8.016 1.00 95.50 86 TYR A O 1
ATOM 666 N N . ARG A 1 87 ? 0.457 -10.569 -10.092 1.00 95.19 87 ARG A N 1
ATOM 667 C CA . ARG A 1 87 ? 0.864 -11.964 -10.254 1.00 95.19 87 ARG A CA 1
ATOM 668 C C . ARG A 1 87 ? 2.379 -11.997 -10.411 1.00 95.19 87 ARG A C 1
ATOM 670 O O . ARG A 1 87 ? 2.889 -11.618 -11.461 1.00 95.19 87 ARG A O 1
ATOM 677 N N . VAL A 1 88 ? 3.091 -12.427 -9.375 1.00 93.62 88 VAL A N 1
ATOM 678 C CA . VAL A 1 88 ? 4.561 -12.482 -9.356 1.00 93.62 88 VAL A CA 1
ATOM 679 C C . VAL A 1 88 ? 4.983 -13.930 -9.180 1.00 93.62 88 VAL A C 1
ATOM 681 O O . VAL A 1 88 ? 4.632 -14.549 -8.184 1.00 93.62 88 VAL A O 1
ATOM 684 N N . CYS A 1 89 ? 5.692 -14.497 -10.160 1.00 90.38 89 CYS A N 1
ATOM 685 C CA . CYS A 1 89 ? 6.157 -15.893 -10.123 1.00 90.38 89 CYS A CA 1
ATOM 686 C C . CYS A 1 89 ? 5.052 -16.912 -9.760 1.00 90.38 89 CYS A C 1
ATOM 688 O O . CYS A 1 89 ? 5.291 -17.868 -9.033 1.00 90.38 89 CYS A O 1
ATOM 690 N N . GLY A 1 90 ? 3.819 -16.691 -10.231 1.00 92.25 90 GLY A N 1
ATOM 691 C CA . GLY A 1 90 ? 2.677 -17.561 -9.919 1.00 92.25 90 GLY A CA 1
ATOM 692 C C . GLY A 1 90 ? 2.019 -17.316 -8.555 1.00 92.25 90 GLY A C 1
ATOM 693 O O . GLY A 1 90 ? 1.017 -17.959 -8.257 1.00 92.25 90 GLY A O 1
ATOM 694 N N . MET A 1 91 ? 2.503 -16.363 -7.761 1.00 95.06 91 MET A N 1
ATOM 695 C CA . MET A 1 91 ? 1.883 -15.928 -6.508 1.00 95.06 91 MET A CA 1
ATOM 696 C C . MET A 1 91 ? 0.987 -14.716 -6.753 1.00 95.06 91 MET A C 1
ATOM 698 O O . MET A 1 91 ? 1.329 -13.831 -7.541 1.00 95.06 91 MET A O 1
ATOM 702 N N . THR A 1 92 ? -0.163 -14.669 -6.083 1.00 97.25 92 THR A N 1
ATOM 703 C CA . THR A 1 92 ? -0.990 -13.459 -6.036 1.00 97.25 92 THR A CA 1
ATOM 704 C C . THR A 1 92 ? -0.466 -12.575 -4.915 1.00 97.25 92 THR A C 1
ATOM 706 O O . THR A 1 92 ? -0.366 -13.034 -3.784 1.00 97.25 92 THR A O 1
ATOM 709 N N . VAL A 1 93 ? -0.122 -11.331 -5.226 1.00 97.44 93 VAL A N 1
ATOM 710 C CA . VAL A 1 93 ? 0.508 -10.400 -4.285 1.00 97.44 93 VAL A CA 1
ATOM 711 C C . VAL A 1 93 ? -0.343 -9.142 -4.161 1.00 97.44 93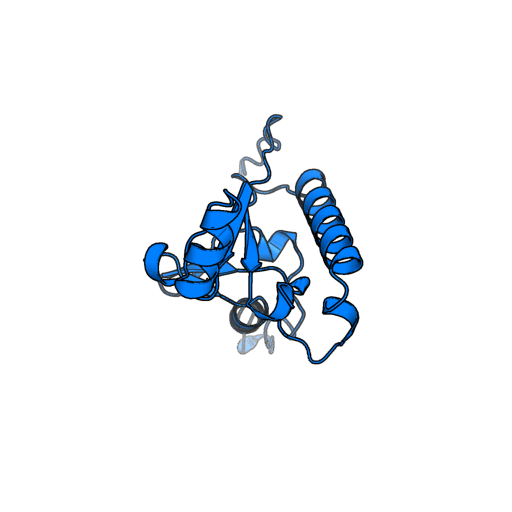 VAL A C 1
ATOM 713 O O . VAL A 1 93 ? -0.766 -8.580 -5.173 1.00 97.44 93 VAL A O 1
ATOM 716 N N . LEU A 1 94 ? -0.555 -8.686 -2.931 1.00 97.00 94 LEU A N 1
ATOM 717 C CA . LEU A 1 94 ? -1.083 -7.365 -2.607 1.00 97.00 94 LEU A CA 1
ATOM 718 C C . LEU A 1 94 ? -0.030 -6.604 -1.800 1.00 97.00 94 LEU A C 1
ATOM 720 O O . LEU A 1 94 ? 0.617 -7.176 -0.927 1.00 97.00 94 LEU A O 1
ATOM 724 N N . CYS A 1 95 ? 0.147 -5.318 -2.087 1.00 95.69 95 CYS A N 1
ATOM 725 C CA . CYS A 1 95 ? 1.153 -4.502 -1.417 1.00 95.69 95 CYS A CA 1
ATOM 726 C C . CYS A 1 95 ? 0.500 -3.423 -0.562 1.00 95.69 95 CYS A C 1
ATOM 728 O O . CYS A 1 95 ? -0.464 -2.789 -0.990 1.00 95.69 95 CYS A O 1
ATOM 730 N N . TYR A 1 96 ? 1.049 -3.170 0.623 1.00 94.56 96 TYR A N 1
ATOM 731 C CA . TYR A 1 96 ? 0.659 -1.996 1.399 1.00 94.56 96 TYR A CA 1
ATOM 732 C C . TYR A 1 96 ? 1.412 -0.739 0.915 1.00 94.56 96 TYR A C 1
ATOM 734 O O . TYR A 1 96 ? 2.535 -0.848 0.408 1.00 94.56 96 TYR A O 1
ATOM 742 N N . PRO A 1 97 ? 0.803 0.459 1.015 1.00 91.69 97 PRO A N 1
ATOM 743 C CA . PRO A 1 97 ? 1.444 1.727 0.671 1.00 91.69 97 PRO A CA 1
ATOM 744 C C . PRO A 1 97 ? 2.733 2.015 1.447 1.00 91.69 97 PRO A C 1
ATOM 746 O O . PRO A 1 97 ? 2.910 1.550 2.570 1.00 91.69 97 PRO A O 1
ATOM 749 N N . LEU A 1 98 ? 3.592 2.866 0.878 1.00 86.31 98 LEU A N 1
ATOM 750 C CA . LEU A 1 98 ? 4.864 3.276 1.490 1.00 86.31 98 LEU A CA 1
ATOM 751 C C . LEU A 1 98 ? 4.683 3.921 2.875 1.00 86.31 98 LEU A C 1
ATOM 753 O O . LEU A 1 98 ? 5.550 3.767 3.724 1.00 86.31 98 LEU A O 1
ATOM 757 N N . ILE A 1 99 ? 3.555 4.594 3.126 1.00 85.50 99 ILE A N 1
ATOM 758 C CA . ILE A 1 99 ? 3.238 5.193 4.436 1.00 85.50 99 ILE A CA 1
ATOM 759 C C . ILE A 1 99 ? 3.118 4.159 5.574 1.00 85.50 99 ILE A C 1
ATOM 761 O O . ILE A 1 99 ? 3.219 4.521 6.737 1.00 85.50 99 ILE A O 1
ATOM 765 N N . PHE A 1 100 ? 2.927 2.874 5.246 1.00 85.56 100 PHE A N 1
ATOM 766 C CA . PHE A 1 100 ? 2.919 1.750 6.197 1.00 85.56 100 PHE A CA 1
ATOM 767 C C . PHE A 1 100 ? 4.240 0.972 6.214 1.00 85.56 100 PHE A C 1
ATOM 769 O O . PHE A 1 100 ? 4.365 -0.077 6.856 1.00 85.56 100 PHE A O 1
ATOM 776 N N . GLU A 1 101 ? 5.227 1.437 5.455 1.00 80.44 101 GLU A N 1
ATOM 777 C CA . GLU A 1 101 ? 6.572 0.910 5.527 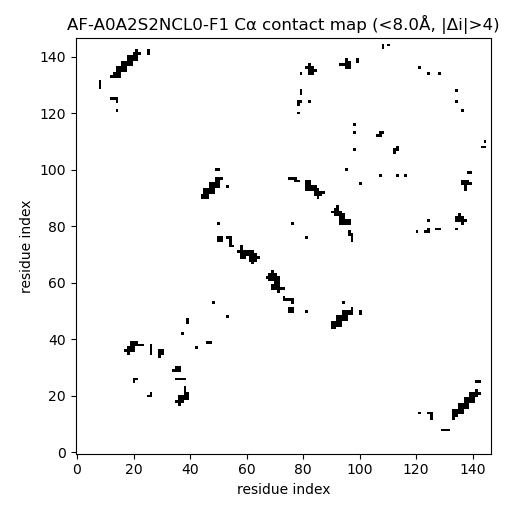1.00 80.44 101 GLU A CA 1
ATOM 778 C C . GLU A 1 101 ? 7.251 1.485 6.766 1.00 80.44 101 GLU A C 1
ATOM 780 O O . GLU A 1 101 ? 7.280 2.699 6.962 1.00 80.44 101 GLU A O 1
ATOM 785 N N . VAL A 1 102 ? 7.779 0.597 7.611 1.00 63.94 102 VAL A N 1
ATOM 786 C CA . VAL A 1 102 ? 8.510 0.974 8.822 1.00 63.94 102 VAL A CA 1
ATOM 787 C C . VAL A 1 102 ? 9.798 1.658 8.380 1.00 63.94 102 VAL A C 1
ATOM 789 O O . VAL A 1 102 ? 10.822 1.022 8.144 1.00 63.94 102 VAL A O 1
ATOM 792 N N . SER A 1 103 ? 9.719 2.965 8.172 1.00 55.94 103 SER A N 1
ATOM 793 C CA . SER A 1 103 ? 10.888 3.816 8.046 1.00 55.94 103 SER A CA 1
ATOM 794 C C . SER A 1 103 ? 11.269 4.289 9.440 1.00 55.94 103 SER A C 1
ATOM 796 O O . SER A 1 103 ? 10.408 4.493 10.294 1.00 55.94 103 SER A O 1
ATOM 798 N N . GLU A 1 104 ? 12.558 4.509 9.679 1.00 49.41 104 GLU A N 1
ATOM 799 C CA . GLU A 1 104 ? 13.086 5.088 10.922 1.00 49.41 104 GLU A CA 1
ATOM 800 C C . GLU A 1 104 ? 12.647 6.553 11.163 1.00 49.41 104 GLU A C 1
ATOM 802 O O . GLU A 1 104 ? 13.327 7.329 11.833 1.00 49.41 104 GLU A O 1
ATOM 807 N N . PHE A 1 105 ? 11.514 6.973 10.595 1.00 49.22 105 PHE A N 1
ATOM 808 C CA . PHE A 1 105 ? 10.978 8.317 10.686 1.00 49.22 105 PHE A CA 1
ATOM 809 C C . PHE A 1 105 ? 9.867 8.398 11.734 1.00 49.22 105 PHE A C 1
ATOM 811 O O . PHE A 1 105 ? 8.759 7.895 11.567 1.00 49.22 105 PHE A O 1
ATOM 818 N N . TYR A 1 106 ? 10.168 9.130 12.805 1.00 52.62 106 TYR A N 1
ATOM 819 C CA . TYR A 1 106 ? 9.293 9.413 13.945 1.00 52.62 106 TYR A CA 1
ATOM 820 C C . TYR A 1 106 ? 7.938 10.051 13.588 1.00 52.62 106 TYR A C 1
ATOM 822 O O . TYR A 1 106 ? 7.015 9.975 14.394 1.00 52.62 106 TYR A O 1
ATOM 830 N N . LEU A 1 107 ? 7.802 10.659 12.402 1.00 52.03 107 LEU A N 1
ATOM 831 C CA . LEU A 1 107 ? 6.582 11.356 11.968 1.00 52.03 107 LEU A CA 1
ATOM 832 C C . LEU A 1 107 ? 5.365 10.423 11.837 1.00 52.03 107 LEU A C 1
ATOM 834 O O . LEU A 1 107 ? 4.249 10.860 12.096 1.00 52.03 107 LEU A O 1
ATOM 838 N N . TYR A 1 108 ? 5.570 9.136 11.536 1.00 54.72 108 TYR A N 1
ATOM 839 C CA . TYR A 1 108 ? 4.482 8.152 11.430 1.00 54.72 108 TYR A CA 1
ATOM 840 C C . TYR A 1 108 ? 3.926 7.684 12.786 1.00 54.72 108 TYR A C 1
ATOM 842 O O . TYR A 1 108 ? 2.951 6.940 12.819 1.00 54.72 108 TYR A O 1
ATOM 850 N N . ARG A 1 109 ? 4.510 8.128 13.912 1.00 62.50 109 ARG A N 1
ATOM 851 C CA . ARG A 1 109 ? 3.933 7.913 15.252 1.00 62.50 109 ARG A CA 1
ATOM 852 C C . ARG A 1 109 ? 2.792 8.880 15.572 1.00 62.50 109 ARG A C 1
ATOM 854 O O . ARG A 1 109 ? 2.088 8.666 16.552 1.00 62.50 109 ARG A O 1
ATOM 861 N N . ASP A 1 110 ? 2.606 9.938 14.780 1.00 78.56 110 ASP A N 1
ATOM 862 C CA . ASP A 1 110 ? 1.423 10.786 14.900 1.00 78.56 110 ASP A CA 1
ATOM 863 C C . ASP A 1 110 ? 0.271 10.172 14.100 1.00 78.56 110 ASP A C 1
ATOM 865 O O . ASP A 1 110 ? 0.208 10.254 12.870 1.00 78.56 110 ASP A O 1
ATOM 869 N N . MET A 1 111 ? -0.670 9.567 14.823 1.00 81.19 111 MET A N 1
ATOM 870 C CA . MET A 1 111 ? -1.862 8.965 14.233 1.00 81.19 111 MET A CA 1
ATOM 871 C C . MET A 1 111 ? -2.705 9.972 13.442 1.00 81.19 111 MET A C 1
ATOM 873 O O . MET A 1 111 ? -3.375 9.581 12.488 1.00 81.19 111 MET A O 1
ATOM 877 N N . SER A 1 112 ? -2.657 11.261 13.783 1.00 85.44 112 SER A N 1
ATOM 878 C CA . SER A 1 112 ? -3.380 12.309 13.056 1.00 85.44 112 SER A CA 1
ATOM 879 C C . SER A 1 112 ? -2.799 12.500 11.656 1.00 85.44 112 SER A C 1
ATOM 881 O O . SER A 1 112 ? -3.551 12.530 10.681 1.00 85.44 112 SER A O 1
ATOM 883 N N . LEU A 1 113 ? -1.465 12.553 11.551 1.00 85.38 113 LEU A N 1
ATOM 884 C CA . LEU A 1 113 ? -0.766 12.644 10.268 1.00 85.38 113 LEU A CA 1
ATOM 885 C C . LEU A 1 113 ? -1.000 11.389 9.427 1.00 85.38 113 LEU A C 1
ATOM 887 O O . LEU A 1 113 ? -1.376 11.504 8.263 1.00 85.38 113 LEU A O 1
ATOM 891 N N . LEU A 1 114 ? -0.882 10.200 10.028 1.00 85.50 114 LEU A N 1
ATOM 892 C CA . LEU A 1 114 ? -1.134 8.941 9.324 1.00 85.50 114 LEU A CA 1
ATOM 893 C C . LEU A 1 114 ? -2.563 8.881 8.759 1.00 85.50 114 LEU A C 1
ATOM 895 O O . LEU A 1 114 ? -2.770 8.486 7.612 1.00 85.50 114 LEU A O 1
ATOM 899 N N . ILE A 1 115 ? -3.564 9.303 9.538 1.00 89.25 115 ILE A N 1
ATOM 900 C CA . ILE A 1 115 ? -4.957 9.372 9.082 1.00 89.25 115 ILE A CA 1
ATOM 901 C C . ILE A 1 115 ? -5.101 10.327 7.887 1.00 89.25 115 ILE A C 1
ATOM 903 O O . ILE A 1 115 ? -5.823 10.016 6.933 1.00 89.25 115 ILE A O 1
ATOM 907 N N . ASP A 1 116 ? -4.444 11.484 7.918 1.00 91.44 116 ASP A N 1
ATOM 908 C CA . ASP A 1 116 ? -4.520 12.462 6.832 1.00 91.44 116 ASP A CA 1
ATOM 909 C C . ASP A 1 116 ? -3.775 12.008 5.568 1.00 91.44 116 ASP A C 1
ATOM 911 O O . ASP A 1 116 ? -4.278 12.216 4.455 1.00 91.44 116 ASP A O 1
ATOM 915 N N . ASP A 1 117 ? -2.666 11.284 5.716 1.00 90.94 117 ASP A N 1
ATOM 916 C CA . ASP A 1 117 ? -1.963 10.631 4.611 1.00 90.94 117 ASP A CA 1
ATOM 917 C C . ASP A 1 117 ? -2.827 9.537 3.968 1.00 90.94 117 ASP A C 1
ATOM 919 O O . ASP A 1 117 ? -3.000 9.524 2.746 1.00 90.94 117 ASP A O 1
ATOM 923 N N . ILE A 1 118 ? -3.482 8.685 4.770 1.00 92.56 118 ILE A N 1
ATOM 924 C CA . ILE A 1 118 ? -4.421 7.663 4.272 1.00 92.56 118 ILE A CA 1
ATOM 925 C C . ILE A 1 118 ? -5.569 8.315 3.489 1.00 92.56 118 ILE A C 1
ATOM 927 O O . ILE A 1 118 ? -5.905 7.875 2.386 1.00 92.56 118 ILE A O 1
ATOM 931 N N . LYS A 1 119 ? -6.177 9.388 4.018 1.00 95.00 119 LYS A N 1
ATOM 932 C CA . LYS A 1 119 ? -7.237 10.134 3.309 1.00 95.00 119 LYS A CA 1
ATOM 933 C C . LYS A 1 119 ? -6.728 10.707 1.988 1.00 95.00 119 LYS A C 1
ATOM 935 O O . LYS A 1 119 ? -7.468 10.722 1.000 1.00 95.00 119 LYS A O 1
ATOM 940 N N . THR A 1 120 ? -5.499 11.213 1.973 1.00 94.75 120 THR A N 1
ATOM 941 C CA . THR A 1 120 ? -4.873 11.783 0.778 1.00 94.75 120 THR A CA 1
ATOM 942 C C . THR A 1 120 ? -4.631 10.706 -0.275 1.00 94.75 120 THR A C 1
ATOM 944 O O . THR A 1 120 ? -5.001 10.907 -1.436 1.00 94.75 120 THR A O 1
ATOM 947 N N . GLU A 1 121 ? -4.129 9.533 0.118 1.00 93.69 121 GLU A N 1
ATOM 948 C CA . GLU A 1 121 ? -3.964 8.386 -0.778 1.00 93.69 121 GLU A CA 1
ATOM 949 C C . GLU A 1 121 ? -5.301 7.883 -1.334 1.00 93.69 121 GLU A C 1
ATOM 951 O O . GLU A 1 121 ? -5.430 7.709 -2.548 1.00 93.69 121 GLU A O 1
ATOM 956 N N . LEU A 1 122 ? -6.331 7.729 -0.494 1.00 95.62 122 LEU A N 1
ATOM 957 C CA . LEU A 1 122 ? -7.675 7.325 -0.929 1.00 95.62 122 LEU A CA 1
ATOM 958 C C . LEU A 1 122 ? -8.245 8.288 -1.978 1.00 95.62 122 LEU A C 1
ATOM 960 O O . LEU A 1 122 ? -8.724 7.860 -3.033 1.00 95.62 122 LEU A O 1
ATOM 964 N N . LYS A 1 123 ? -8.150 9.601 -1.727 1.00 95.69 123 LYS A N 1
ATOM 965 C CA . LYS A 1 123 ? -8.571 10.637 -2.684 1.00 95.69 123 LYS A CA 1
ATOM 966 C C . LYS A 1 123 ? -7.778 10.536 -3.982 1.00 95.69 123 LYS A C 1
ATOM 968 O O . LYS A 1 123 ? -8.373 10.576 -5.059 1.00 95.69 123 LYS A O 1
ATOM 973 N N . PHE A 1 124 ? -6.460 10.377 -3.893 1.00 95.75 124 PHE A N 1
ATOM 974 C CA . PHE A 1 124 ? -5.590 10.251 -5.056 1.00 95.75 124 PHE A CA 1
ATOM 975 C C . PHE A 1 124 ? -5.970 9.037 -5.913 1.00 95.75 124 PHE A C 1
ATOM 977 O O . PHE A 1 124 ? -6.213 9.177 -7.112 1.00 95.75 124 PHE A O 1
ATOM 984 N N . VAL A 1 125 ? -6.110 7.861 -5.303 1.00 95.50 125 VAL A N 1
ATOM 985 C CA . VAL A 1 125 ? -6.495 6.628 -5.999 1.00 95.50 125 VAL A CA 1
ATOM 986 C C . VAL A 1 125 ? -7.886 6.764 -6.620 1.00 95.50 125 VAL A C 1
ATOM 988 O O . VAL A 1 125 ? -8.034 6.490 -7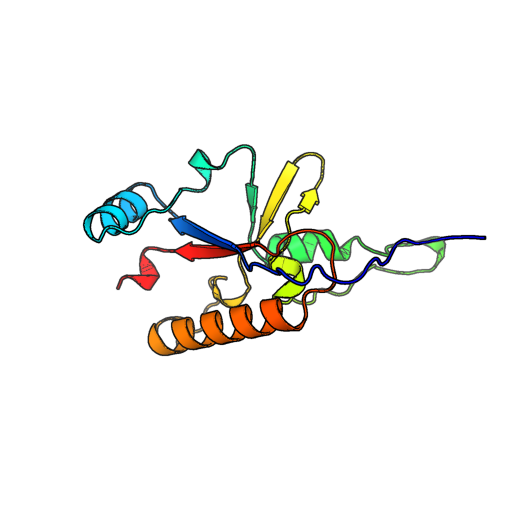.809 1.00 95.50 125 VAL A O 1
ATOM 991 N N . SER A 1 126 ? -8.878 7.280 -5.884 1.00 94.44 126 SER A N 1
ATOM 992 C CA . SER A 1 126 ? -10.234 7.493 -6.421 1.00 94.44 126 SER A CA 1
ATOM 993 C C . SER A 1 126 ? -10.257 8.418 -7.645 1.00 94.44 126 SER A C 1
ATOM 995 O O . SER A 1 126 ? -11.017 8.209 -8.585 1.00 94.44 126 SER A O 1
ATOM 997 N N . ARG A 1 127 ? -9.392 9.438 -7.674 1.00 94.38 127 ARG A N 1
ATOM 998 C CA . ARG A 1 127 ? -9.372 10.435 -8.748 1.00 94.38 127 ARG A CA 1
ATOM 999 C C . ARG A 1 127 ? -8.590 9.974 -9.975 1.00 94.38 127 ARG A C 1
ATOM 1001 O O . ARG A 1 127 ? -8.940 10.338 -11.101 1.00 94.38 127 ARG A O 1
ATOM 1008 N N . PHE A 1 128 ? -7.506 9.233 -9.760 1.00 95.06 128 PHE A N 1
ATOM 1009 C CA . PHE A 1 128 ? -6.513 8.941 -10.795 1.00 95.06 128 PHE A CA 1
ATOM 1010 C C . PHE A 1 128 ? -6.466 7.476 -11.229 1.00 95.06 128 PHE A C 1
ATOM 1012 O O . PHE A 1 128 ? -5.685 7.140 -12.120 1.00 95.06 128 PHE A O 1
ATOM 1019 N N . TRP A 1 129 ? -7.300 6.598 -10.670 1.00 94.38 129 TRP A N 1
ATOM 1020 C CA . TRP A 1 129 ? -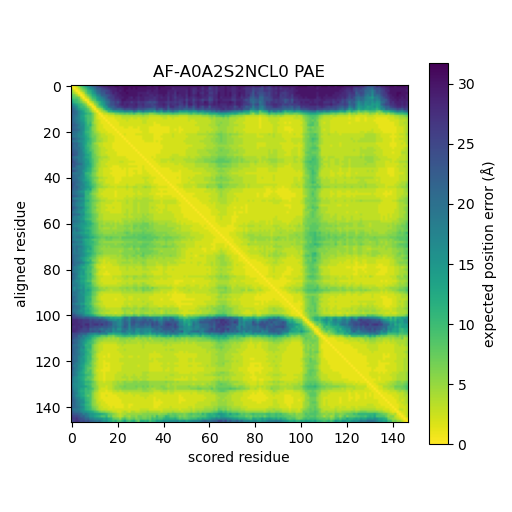7.397 5.230 -11.161 1.00 94.38 129 TRP A CA 1
ATOM 1021 C C . TRP A 1 129 ? -7.967 5.191 -12.583 1.00 94.38 129 TRP A C 1
ATOM 1023 O O . TRP A 1 129 ? -9.080 5.644 -12.848 1.00 94.38 129 TRP A O 1
ATOM 1033 N N . ARG A 1 130 ? -7.180 4.652 -13.520 1.00 90.75 130 ARG A N 1
ATOM 1034 C CA . ARG A 1 130 ? -7.532 4.521 -14.948 1.00 90.75 130 ARG A CA 1
ATOM 1035 C C . ARG A 1 130 ? -7.468 3.083 -15.457 1.00 90.75 130 ARG A C 1
ATOM 1037 O O . ARG A 1 130 ? -7.570 2.854 -16.656 1.00 90.75 130 ARG A O 1
ATOM 1044 N N . LEU A 1 131 ? -7.242 2.127 -14.563 1.00 87.94 131 LEU A N 1
ATOM 1045 C CA . LEU A 1 131 ? -7.082 0.721 -14.918 1.00 87.94 131 LEU A CA 1
ATOM 1046 C C . LEU A 1 131 ? -8.414 -0.008 -14.798 1.00 87.94 131 LEU A C 1
ATOM 1048 O O . LEU A 1 131 ? -9.334 0.467 -14.134 1.00 87.94 131 LEU A O 1
ATOM 1052 N N . SER A 1 132 ? -8.512 -1.167 -15.441 1.00 87.75 132 SER A N 1
ATOM 1053 C CA . SER A 1 132 ? -9.649 -2.056 -15.237 1.00 87.75 132 SER A CA 1
ATOM 1054 C C . SER A 1 132 ? -9.663 -2.597 -13.804 1.00 87.75 132 SER A C 1
ATOM 1056 O O . SER A 1 132 ? -8.622 -2.759 -13.165 1.00 87.75 132 SER A O 1
ATOM 1058 N N . GLY A 1 133 ? -10.864 -2.888 -13.306 1.00 88.69 133 GLY A N 1
ATOM 1059 C CA . GLY A 1 133 ? -11.063 -3.384 -11.948 1.00 88.69 133 GLY A CA 1
ATOM 1060 C C . GLY A 1 133 ? -11.071 -2.286 -10.886 1.00 88.69 133 GLY A C 1
ATOM 1061 O O . GLY A 1 133 ? -10.935 -1.094 -11.173 1.00 88.69 133 GLY A O 1
ATOM 1062 N N . ARG A 1 134 ? -11.276 -2.717 -9.642 1.00 93.25 134 ARG A N 1
ATOM 1063 C CA . ARG A 1 134 ? -11.381 -1.845 -8.474 1.00 93.25 134 ARG A CA 1
ATOM 1064 C C . ARG A 1 134 ? -10.015 -1.729 -7.790 1.00 93.25 134 ARG A C 1
ATOM 1066 O O . ARG A 1 134 ? -9.389 -2.761 -7.541 1.00 93.25 134 ARG A O 1
ATOM 1073 N N . PRO A 1 135 ? -9.529 -0.512 -7.497 1.00 96.19 135 PRO A N 1
ATOM 1074 C CA . PRO A 1 135 ? -8.319 -0.354 -6.706 1.00 96.19 135 PRO A CA 1
ATOM 1075 C C . PRO A 1 135 ? -8.544 -0.889 -5.292 1.00 96.19 135 PRO A C 1
ATOM 1077 O O . PRO A 1 135 ? -9.582 -0.613 -4.694 1.00 96.19 135 PRO A O 1
ATOM 1080 N N . THR A 1 136 ? -7.567 -1.620 -4.759 1.00 96.62 136 THR A N 1
ATOM 1081 C CA . THR A 1 136 ? -7.597 -2.177 -3.399 1.00 96.62 136 THR A CA 1
ATOM 1082 C C . THR A 1 136 ? -6.410 -1.662 -2.601 1.00 96.62 136 THR A C 1
ATOM 1084 O O . THR A 1 136 ? -5.275 -2.028 -2.890 1.00 96.62 136 THR A O 1
ATOM 1087 N N . ILE A 1 137 ? -6.669 -0.822 -1.601 1.00 96.62 137 ILE A N 1
ATOM 1088 C CA . ILE A 1 137 ? -5.660 -0.299 -0.677 1.00 96.62 137 ILE A CA 1
ATOM 1089 C C . ILE A 1 137 ? -5.545 -1.235 0.526 1.00 96.62 137 ILE A C 1
ATOM 1091 O O . ILE A 1 137 ? -6.536 -1.503 1.204 1.00 96.62 137 ILE A O 1
ATOM 1095 N N . CYS A 1 138 ? -4.329 -1.702 0.808 1.00 96.56 138 CYS A N 1
ATOM 1096 C CA . CYS A 1 138 ? -4.019 -2.519 1.978 1.00 96.56 138 CYS A CA 1
ATOM 1097 C C . CYS A 1 138 ? -3.487 -1.653 3.120 1.00 96.56 138 CYS A C 1
ATOM 1099 O O . CYS A 1 138 ? -2.377 -1.133 3.027 1.00 96.56 138 CYS A O 1
ATOM 1101 N N . LEU A 1 139 ? -4.252 -1.525 4.205 1.00 95.00 139 LEU A N 1
ATOM 1102 C CA . LEU A 1 139 ? -3.795 -0.874 5.431 1.00 95.00 139 LEU A CA 1
ATOM 1103 C C . LEU A 1 139 ? -3.206 -1.944 6.352 1.00 95.00 139 LEU A C 1
ATOM 1105 O O . LEU A 1 139 ? -3.938 -2.782 6.884 1.00 95.00 139 LEU A O 1
ATOM 1109 N N . LEU A 1 140 ? -1.882 -1.928 6.509 1.00 93.19 140 LEU A N 1
ATOM 1110 C CA . LEU A 1 140 ? -1.190 -2.811 7.442 1.00 93.19 140 LEU A CA 1
ATOM 1111 C C . LEU A 1 140 ? -1.197 -2.172 8.832 1.00 93.19 140 LEU A C 1
ATOM 1113 O O . LEU A 1 140 ? -0.598 -1.125 9.059 1.00 93.19 140 LEU A O 1
ATOM 1117 N N . ILE A 1 141 ? -1.877 -2.816 9.767 1.00 91.19 141 ILE A N 1
ATOM 1118 C CA . ILE A 1 141 ? -1.998 -2.386 11.151 1.00 91.19 141 ILE A CA 1
ATOM 1119 C C . ILE A 1 141 ? -0.959 -3.157 11.954 1.00 91.19 141 ILE A C 1
ATOM 1121 O O . ILE A 1 141 ? -0.932 -4.390 11.939 1.00 91.19 141 ILE A O 1
ATOM 1125 N N . ARG A 1 142 ? -0.112 -2.409 12.652 1.00 88.62 142 ARG A N 1
ATOM 1126 C CA . ARG A 1 142 ? 0.942 -2.919 13.521 1.00 88.62 142 ARG A CA 1
ATOM 1127 C C . ARG A 1 142 ? 0.662 -2.498 14.956 1.00 88.62 142 ARG A C 1
ATOM 1129 O O . ARG A 1 142 ? -0.036 -1.515 15.199 1.00 88.62 142 ARG A O 1
ATOM 1136 N N . GLU A 1 143 ? 1.215 -3.225 15.912 1.00 84.44 143 GLU A N 1
ATOM 1137 C CA . GLU A 1 143 ? 1.060 -2.955 17.340 1.00 84.44 143 GLU A CA 1
ATOM 1138 C C . GLU A 1 143 ? 1.605 -1.576 17.733 1.00 84.44 143 GLU A C 1
ATOM 1140 O O . GLU A 1 143 ? 1.109 -0.960 18.672 1.00 84.44 143 GLU A O 1
ATOM 1145 N N . GLU A 1 144 ? 2.595 -1.069 16.999 1.00 77.19 144 GLU A N 1
ATOM 1146 C CA . GLU A 1 144 ? 3.155 0.272 17.189 1.00 77.19 144 GLU A CA 1
ATOM 1147 C C . GLU A 1 144 ? 2.176 1.403 16.855 1.00 77.19 144 GLU A C 1
ATOM 1149 O O . GLU A 1 144 ? 2.276 2.464 17.459 1.00 77.19 144 GLU A O 1
ATOM 1154 N N . HIS A 1 145 ? 1.194 1.175 15.975 1.00 72.19 145 HIS A N 1
ATOM 1155 C CA . HIS A 1 145 ? 0.148 2.161 15.669 1.00 72.19 145 HIS A CA 1
ATOM 1156 C C . HIS A 1 145 ? -0.877 2.305 16.808 1.00 72.19 145 HIS A C 1
ATOM 1158 O O . HIS A 1 145 ? -1.727 3.187 16.762 1.00 72.19 145 HIS A O 1
ATOM 1164 N N . MET A 1 146 ? -0.849 1.402 17.793 1.00 68.81 146 MET A N 1
ATOM 1165 C CA . MET A 1 146 ? -1.811 1.335 18.900 1.00 68.81 146 MET A CA 1
ATOM 1166 C C . MET A 1 146 ? -1.230 1.843 20.228 1.00 68.81 146 MET A C 1
ATOM 1168 O O . MET A 1 146 ? -1.887 1.707 21.261 1.00 68.81 146 MET A O 1
ATOM 1172 N N . ARG A 1 147 ? 0.009 2.349 20.223 1.00 61.00 147 ARG A N 1
ATOM 1173 C CA . ARG A 1 147 ? 0.702 2.868 21.409 1.00 61.00 147 ARG A CA 1
ATOM 1174 C C . ARG A 1 147 ? 0.576 4.376 21.540 1.00 61.00 147 ARG A C 1
ATOM 1176 O O . ARG A 1 147 ? 0.548 5.056 20.495 1.00 61.00 147 ARG A O 1
#

Foldseek 3Di:
DDPDPLPFDPPDADAAEAEEEQDPVVQVVCVVVVHHHHYQVRPPVEHEDEQQVVLVVQQPAPDDVVVPDSGDPSDGDALLRQQDWDQDPNGTYHYAHPLQPPDPDPPNLPLVVSVVVVVVSSVCCSVPPSDPDHGYHYDYDYPSNVD